Protein AF-A0A9W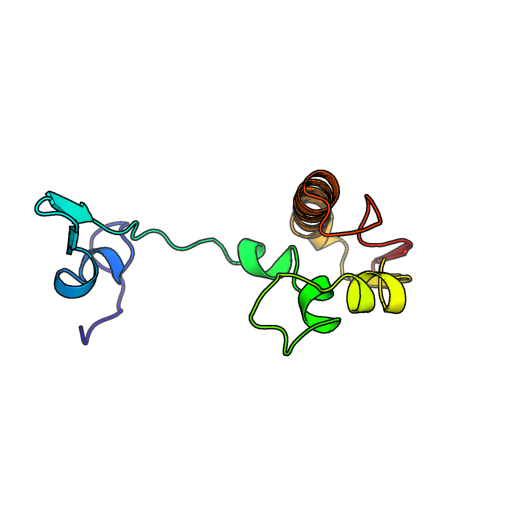7FG28-F1 (afdb_monomer)

Radius of gyration: 18.97 Å; Cα contacts (8 Å, |Δi|>4): 127; chains: 1; bounding box: 47×29×58 Å

Structure (mmCIF, N/CA/C/O backbone):
data_AF-A0A9W7FG28-F1
#
_entry.id   AF-A0A9W7FG28-F1
#
loop_
_atom_site.group_PDB
_atom_site.id
_atom_site.type_symbol
_atom_site.label_atom_id
_atom_site.label_alt_id
_atom_site.label_comp_id
_atom_site.label_asym_id
_atom_site.label_entity_id
_atom_site.label_seq_id
_atom_site.pdbx_PDB_ins_code
_atom_site.Cartn_x
_atom_site.Cartn_y
_atom_site.Cartn_z
_atom_site.occupancy
_atom_site.B_iso_or_equiv
_atom_site.auth_seq_id
_atom_site.auth_comp_id
_atom_site.auth_asym_id
_atom_site.auth_atom_id
_atom_site.pdbx_PDB_model_num
ATOM 1 N N . MET A 1 1 ? 12.205 -14.708 -20.868 1.00 76.31 1 MET A N 1
ATOM 2 C CA . MET A 1 1 ? 13.333 -14.152 -20.093 1.00 76.31 1 MET A CA 1
ATOM 3 C C . MET A 1 1 ? 13.587 -15.148 -19.003 1.00 76.31 1 MET A C 1
ATOM 5 O O . MET A 1 1 ? 12.669 -15.414 -18.237 1.00 76.31 1 MET A O 1
ATOM 9 N N . ASP A 1 2 ? 14.793 -15.700 -18.984 1.00 83.94 2 ASP A N 1
ATOM 10 C CA . ASP A 1 2 ? 15.075 -16.907 -18.204 1.00 83.94 2 ASP A CA 1
ATOM 11 C C . ASP A 1 2 ? 16.127 -16.648 -17.109 1.00 83.94 2 ASP A C 1
ATOM 13 O O . ASP A 1 2 ? 16.434 -17.532 -16.318 1.00 83.94 2 ASP A O 1
ATOM 17 N N . ASP A 1 3 ? 16.642 -15.415 -17.029 1.00 87.12 3 ASP A N 1
ATOM 18 C CA . ASP A 1 3 ? 17.615 -14.963 -16.035 1.00 87.12 3 ASP A CA 1
ATOM 19 C C . ASP A 1 3 ? 17.085 -13.757 -15.248 1.00 87.12 3 ASP A C 1
ATOM 21 O O . ASP A 1 3 ? 16.921 -12.677 -15.806 1.00 87.12 3 ASP A O 1
ATOM 25 N N . PHE A 1 4 ? 16.871 -13.928 -13.944 1.00 89.31 4 PHE A N 1
ATOM 26 C CA . PHE A 1 4 ? 16.392 -12.882 -13.029 1.00 89.31 4 PHE A CA 1
ATOM 27 C C . PHE A 1 4 ? 17.470 -12.389 -12.055 1.00 89.31 4 PHE A C 1
ATOM 29 O O . PHE A 1 4 ? 17.158 -11.651 -11.119 1.00 89.31 4 PHE A O 1
ATOM 36 N N . SER A 1 5 ? 18.723 -12.811 -12.241 1.00 90.56 5 SER A N 1
ATOM 37 C CA . SER A 1 5 ? 19.830 -12.431 -11.366 1.00 90.56 5 SER A CA 1
ATOM 38 C C . SER A 1 5 ? 20.166 -10.933 -11.481 1.00 90.56 5 SER A C 1
ATOM 40 O O . SER A 1 5 ? 19.854 -10.305 -12.500 1.00 90.56 5 SER A O 1
ATOM 42 N N . PRO A 1 6 ? 20.787 -10.322 -10.456 1.00 87.12 6 PRO A N 1
ATOM 43 C CA . PRO A 1 6 ? 21.283 -8.949 -10.551 1.00 87.12 6 PRO A CA 1
ATOM 44 C C . PRO A 1 6 ? 22.226 -8.759 -11.748 1.00 87.12 6 PRO A C 1
ATOM 46 O O . PRO A 1 6 ? 22.957 -9.674 -12.118 1.00 87.12 6 PRO A O 1
ATOM 49 N N . GLY A 1 7 ? 22.181 -7.588 -12.384 1.00 85.38 7 GLY A N 1
ATOM 50 C CA . GLY A 1 7 ? 23.133 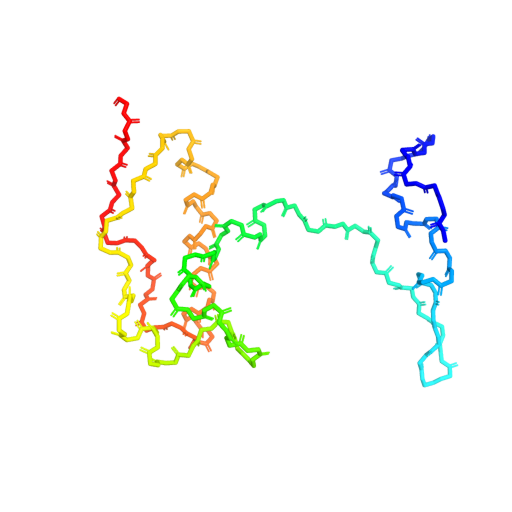-7.212 -13.433 1.00 85.38 7 GLY A CA 1
ATOM 51 C C . GLY A 1 7 ? 24.380 -6.522 -12.884 1.00 85.38 7 GLY A C 1
ATOM 52 O O . GLY A 1 7 ? 24.515 -6.327 -11.679 1.00 85.38 7 GLY A O 1
ATOM 53 N N . ASP A 1 8 ? 25.245 -6.088 -13.799 1.00 90.38 8 ASP A N 1
ATOM 54 C CA . ASP A 1 8 ? 26.419 -5.254 -13.494 1.00 90.38 8 ASP A CA 1
ATOM 55 C C . ASP A 1 8 ? 26.067 -3.759 -13.331 1.00 90.38 8 ASP A C 1
ATOM 57 O O . ASP A 1 8 ? 26.944 -2.909 -13.175 1.00 90.38 8 ASP A O 1
ATOM 61 N N . ASP A 1 9 ? 24.777 -3.423 -13.388 1.00 89.38 9 ASP A N 1
ATOM 62 C CA . ASP A 1 9 ? 24.237 -2.074 -13.267 1.00 89.38 9 ASP A CA 1
ATOM 63 C C . ASP A 1 9 ? 23.161 -2.020 -12.155 1.00 89.38 9 ASP A C 1
ATOM 65 O O . ASP A 1 9 ? 22.724 -3.064 -11.658 1.00 89.38 9 ASP A O 1
ATOM 69 N N . PRO A 1 10 ? 22.738 -0.823 -11.700 1.00 90.06 10 PRO A N 1
ATOM 70 C CA . PRO A 1 10 ? 21.758 -0.705 -10.622 1.00 90.06 10 PRO A CA 1
ATOM 71 C C . PRO A 1 10 ? 20.309 -0.954 -11.079 1.00 90.06 10 PRO A C 1
ATOM 73 O O . PRO A 1 10 ? 19.387 -0.771 -10.281 1.00 90.06 10 PRO A O 1
ATOM 76 N N . ALA A 1 11 ? 20.066 -1.309 -12.345 1.00 92.31 11 ALA A N 1
ATOM 77 C CA . ALA A 1 11 ? 18.722 -1.529 -12.851 1.00 92.31 11 ALA A CA 1
ATOM 78 C C . ALA A 1 11 ? 18.180 -2.898 -12.414 1.00 92.31 11 ALA A C 1
ATOM 80 O O . ALA A 1 11 ? 18.876 -3.912 -12.370 1.00 92.31 11 ALA A O 1
ATOM 81 N N . GLY A 1 12 ? 16.880 -2.938 -12.115 1.00 91.00 12 GLY A N 1
ATOM 82 C CA . GLY A 1 12 ? 16.189 -4.193 -11.834 1.00 91.00 12 GLY A CA 1
ATOM 83 C C . GLY A 1 12 ? 16.138 -5.106 -13.062 1.00 91.00 12 GLY A C 1
ATOM 84 O O . GLY A 1 12 ? 16.158 -4.641 -14.203 1.00 91.00 12 GLY A O 1
ATOM 85 N N . CYS A 1 13 ? 15.985 -6.414 -12.843 1.00 92.88 13 CYS A N 1
ATOM 86 C CA . CYS A 1 13 ? 15.948 -7.412 -13.919 1.00 92.88 13 CYS A CA 1
ATOM 87 C C . CYS A 1 13 ? 14.889 -7.103 -15.002 1.00 92.88 13 CYS A C 1
ATOM 89 O O . CYS A 1 13 ? 15.129 -7.344 -16.183 1.00 92.88 13 CYS A O 1
ATOM 91 N N . LEU A 1 14 ? 13.769 -6.459 -14.649 1.00 93.19 14 LEU A N 1
ATOM 92 C CA . LEU A 1 14 ? 12.736 -6.025 -15.601 1.00 93.19 14 LEU A CA 1
ATOM 93 C C . LEU A 1 14 ? 13.251 -5.066 -16.689 1.00 93.19 14 LEU A C 1
ATOM 95 O O . LEU A 1 14 ? 12.675 -5.016 -17.776 1.00 93.19 14 LEU A O 1
ATOM 99 N N . ALA A 1 15 ? 14.348 -4.341 -16.451 1.00 93.38 15 ALA A N 1
ATOM 100 C CA . ALA A 1 15 ? 14.964 -3.480 -17.459 1.00 93.38 15 ALA A CA 1
ATOM 101 C C . ALA A 1 15 ? 15.508 -4.259 -18.666 1.00 93.38 15 ALA A C 1
ATOM 103 O O . ALA A 1 15 ? 15.532 -3.708 -19.772 1.00 93.38 15 ALA A O 1
ATOM 104 N N . ARG A 1 16 ? 15.882 -5.532 -18.463 1.00 92.25 16 ARG A N 1
ATOM 105 C CA . ARG A 1 16 ? 16.403 -6.447 -19.492 1.00 92.25 16 ARG A CA 1
ATOM 106 C C . ARG A 1 16 ? 15.300 -7.219 -20.228 1.00 92.25 16 ARG A C 1
ATOM 108 O O . ARG A 1 16 ? 15.569 -7.841 -21.251 1.00 92.25 16 ARG A O 1
ATOM 115 N N . ALA A 1 17 ? 14.055 -7.163 -19.752 1.00 93.12 17 ALA A N 1
ATOM 116 C CA . ALA A 1 17 ? 12.914 -7.856 -20.348 1.00 93.12 17 ALA A CA 1
ATOM 117 C C . ALA A 1 17 ? 12.366 -7.108 -21.581 1.00 93.12 17 ALA A C 1
ATOM 119 O O . ALA A 1 17 ? 11.232 -6.638 -21.554 1.00 93.12 17 ALA A O 1
ATOM 120 N N . ALA A 1 18 ? 13.156 -6.958 -22.652 1.00 93.19 18 ALA A N 1
ATOM 121 C CA . ALA A 1 18 ? 12.841 -6.078 -23.788 1.00 93.19 18 ALA A CA 1
ATOM 122 C C . ALA A 1 18 ? 11.450 -6.322 -24.411 1.00 93.19 18 ALA A C 1
ATOM 124 O O . ALA A 1 18 ? 10.695 -5.364 -24.581 1.00 93.19 18 ALA A O 1
ATOM 125 N N . ASP A 1 19 ? 11.083 -7.585 -24.651 1.00 94.38 19 ASP A N 1
ATOM 126 C CA . ASP A 1 19 ? 9.796 -7.972 -25.257 1.00 94.38 19 ASP A CA 1
ATOM 127 C C . ASP A 1 19 ? 8.584 -7.605 -24.390 1.00 94.38 19 ASP A C 1
ATOM 129 O O . ASP A 1 19 ? 7.493 -7.345 -24.893 1.00 94.38 19 ASP A O 1
ATOM 133 N N . TRP A 1 20 ? 8.767 -7.576 -23.068 1.00 93.88 20 TRP A N 1
ATOM 134 C CA . TRP A 1 20 ? 7.743 -7.121 -22.134 1.00 93.88 20 TRP A CA 1
ATOM 135 C C . TRP A 1 20 ? 7.830 -5.615 -21.894 1.00 93.88 20 TRP A C 1
ATOM 137 O O . TRP A 1 20 ? 6.809 -4.968 -21.701 1.00 93.88 20 TRP A O 1
ATOM 147 N N . ARG A 1 21 ? 9.022 -5.020 -21.889 1.00 95.62 21 ARG A N 1
ATOM 148 C CA . ARG A 1 21 ? 9.225 -3.607 -21.558 1.00 95.62 21 ARG A CA 1
ATOM 149 C C . ARG A 1 21 ? 8.689 -2.698 -22.652 1.00 95.62 21 ARG A C 1
ATOM 151 O O . ARG A 1 21 ? 7.972 -1.745 -22.343 1.00 95.62 21 ARG A O 1
ATOM 158 N N . TYR A 1 22 ? 9.036 -2.977 -23.902 1.00 97.56 22 TYR A N 1
ATOM 159 C CA . TYR A 1 22 ? 8.672 -2.144 -25.039 1.00 97.56 22 TYR A CA 1
ATOM 160 C C . TYR A 1 22 ? 7.402 -2.662 -25.702 1.00 97.56 22 TYR A C 1
ATOM 162 O O . TYR A 1 22 ? 7.230 -3.859 -25.906 1.00 97.56 22 TYR A O 1
ATOM 170 N N . PHE A 1 23 ? 6.485 -1.759 -26.030 1.00 97.38 23 PHE A N 1
ATOM 171 C CA . PHE A 1 23 ? 5.240 -2.116 -26.703 1.00 97.38 23 PHE A CA 1
ATOM 172 C C . PHE A 1 23 ? 4.724 -0.963 -27.554 1.00 97.38 23 PHE A C 1
ATOM 174 O O . PHE A 1 23 ? 5.074 0.199 -27.340 1.00 97.38 23 PHE A O 1
ATOM 181 N N . THR A 1 24 ? 3.853 -1.287 -28.506 1.00 97.56 24 THR A N 1
ATOM 182 C CA . THR A 1 24 ? 3.167 -0.295 -29.333 1.00 97.56 24 THR A CA 1
ATOM 183 C C . THR A 1 24 ? 1.716 -0.137 -28.902 1.00 97.56 24 THR A C 1
ATOM 185 O O . THR A 1 24 ? 1.013 -1.129 -28.722 1.00 97.56 24 THR A O 1
ATOM 188 N N . SER A 1 25 ? 1.244 1.102 -28.803 1.00 96.75 25 SER A N 1
ATOM 189 C CA . SER A 1 25 ? -0.173 1.421 -28.602 1.00 96.75 25 SER A CA 1
ATOM 190 C C . SER A 1 25 ? -0.543 2.628 -29.462 1.00 96.75 25 SER A C 1
ATOM 192 O O . SER A 1 25 ? 0.207 3.600 -29.517 1.00 96.75 25 SER A O 1
ATOM 194 N N . GLY A 1 26 ? -1.641 2.555 -30.221 1.00 96.06 26 GLY A N 1
ATOM 195 C CA . GLY A 1 26 ? -2.051 3.648 -31.117 1.00 96.06 26 GLY A CA 1
ATOM 196 C C . GLY A 1 26 ? -0.973 4.085 -32.125 1.00 96.06 26 GLY A C 1
ATOM 197 O O . GLY A 1 26 ? -0.852 5.271 -32.419 1.00 96.06 26 GLY A O 1
ATOM 198 N N . GLY A 1 27 ? -0.140 3.149 -32.599 1.00 96.31 27 GLY A N 1
ATOM 199 C CA . GLY A 1 27 ? 0.943 3.423 -33.553 1.00 96.31 27 GLY A CA 1
ATOM 200 C C . GLY A 1 27 ? 2.186 4.111 -32.969 1.00 96.31 27 GLY A C 1
ATOM 201 O O . GLY A 1 27 ? 3.085 4.463 -33.728 1.00 96.31 27 GLY A O 1
ATOM 202 N N . LYS A 1 28 ? 2.269 4.301 -31.645 1.00 97.69 28 LYS A N 1
ATOM 203 C CA . LYS A 1 28 ? 3.440 4.872 -30.960 1.00 97.69 28 LYS A CA 1
ATOM 204 C C . LYS A 1 28 ? 4.140 3.830 -30.095 1.00 97.69 28 LYS A C 1
ATOM 206 O O . LYS A 1 28 ? 3.493 2.926 -29.568 1.00 97.69 28 LYS A O 1
ATOM 211 N N . TRP A 1 29 ? 5.451 3.989 -29.939 1.00 97.50 29 TRP A N 1
ATOM 212 C CA . TRP A 1 29 ? 6.273 3.180 -29.041 1.00 97.50 29 TRP A CA 1
ATOM 213 C C . TRP A 1 29 ? 6.215 3.705 -27.608 1.00 97.50 29 TRP A C 1
ATOM 215 O O . TRP A 1 29 ? 6.311 4.909 -27.376 1.00 97.50 29 TRP A O 1
ATOM 225 N N . TYR A 1 30 ? 6.106 2.778 -26.660 1.00 98.06 30 TYR A N 1
ATOM 226 C CA . TYR A 1 30 ? 6.111 3.030 -25.224 1.00 98.06 30 TYR A CA 1
ATOM 227 C C . TYR A 1 30 ? 7.068 2.070 -24.522 1.00 98.06 30 TYR A C 1
ATOM 229 O O . TYR A 1 30 ? 7.344 0.973 -25.011 1.00 98.06 30 TYR A O 1
ATOM 237 N N . ALA A 1 31 ? 7.538 2.483 -23.348 1.00 97.56 31 ALA A N 1
ATOM 238 C CA . ALA A 1 31 ? 8.297 1.647 -22.433 1.00 97.56 31 ALA A CA 1
ATOM 239 C C . ALA A 1 31 ? 7.579 1.606 -21.081 1.00 97.56 31 ALA A C 1
ATOM 241 O O . ALA A 1 31 ? 7.177 2.648 -20.562 1.00 97.56 31 ALA A O 1
ATOM 242 N N . ARG A 1 32 ? 7.409 0.409 -20.518 1.00 97.00 32 ARG A N 1
ATOM 243 C CA . ARG A 1 32 ? 6.935 0.232 -19.139 1.00 97.00 32 ARG A CA 1
ATOM 244 C C . ARG A 1 32 ? 7.988 0.755 -18.155 1.00 97.00 32 ARG A C 1
ATOM 246 O O . ARG A 1 32 ? 9.185 0.626 -18.419 1.00 97.00 32 ARG A O 1
ATOM 253 N N . GLU A 1 33 ? 7.536 1.316 -17.031 1.00 96.62 33 GLU A N 1
ATOM 254 C CA . GLU A 1 33 ? 8.396 1.542 -15.863 1.00 96.62 33 GLU A CA 1
ATOM 255 C C . GLU A 1 33 ? 8.913 0.187 -15.366 1.00 96.62 33 GLU A C 1
ATOM 257 O O . GLU A 1 33 ? 8.178 -0.802 -15.337 1.00 96.62 33 GLU A O 1
ATOM 262 N N . THR A 1 34 ? 10.198 0.137 -15.037 1.00 95.38 34 THR A N 1
ATOM 263 C CA . THR A 1 34 ? 10.909 -1.095 -14.674 1.00 95.38 34 THR A CA 1
ATOM 264 C C . THR A 1 34 ? 11.241 -1.151 -13.190 1.00 95.38 34 THR A C 1
ATOM 266 O O . THR A 1 34 ? 11.573 -2.220 -12.680 1.00 95.38 34 THR A O 1
ATOM 269 N N . ASN A 1 35 ? 11.145 -0.017 -12.495 1.00 93.62 35 ASN A N 1
ATOM 270 C CA . ASN A 1 35 ? 11.215 0.038 -11.047 1.00 93.62 35 ASN A CA 1
ATOM 271 C C . ASN A 1 35 ? 9.979 -0.620 -10.434 1.00 93.62 35 ASN A C 1
ATOM 273 O O . ASN A 1 35 ? 8.853 -0.464 -10.909 1.00 93.62 35 ASN A O 1
ATOM 277 N N . THR A 1 36 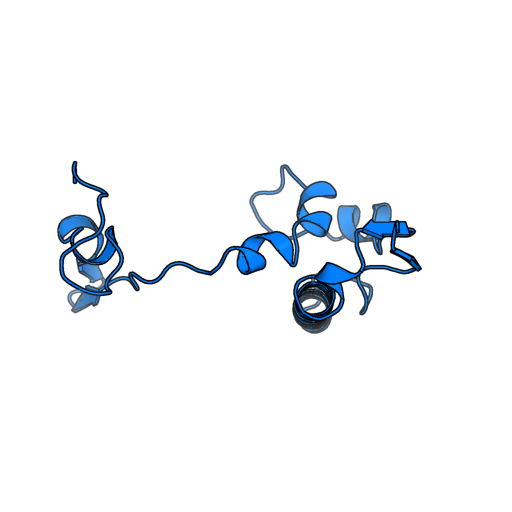? 10.200 -1.358 -9.353 1.00 92.12 36 THR A N 1
ATOM 278 C CA . THR A 1 36 ? 9.122 -1.969 -8.580 1.00 92.12 36 THR A CA 1
ATOM 279 C C . THR A 1 36 ? 8.762 -1.067 -7.416 1.00 92.12 36 THR A C 1
ATOM 281 O O . THR A 1 36 ? 9.601 -0.337 -6.883 1.00 92.12 36 THR A O 1
ATOM 284 N N . MET A 1 37 ? 7.494 -1.107 -7.013 1.00 94.31 37 MET A N 1
ATOM 285 C CA . MET A 1 37 ? 7.118 -0.449 -5.776 1.00 94.31 37 MET A CA 1
ATOM 286 C C . MET A 1 37 ? 7.797 -1.154 -4.592 1.00 94.31 37 MET A C 1
ATOM 288 O O . MET A 1 37 ? 7.892 -2.384 -4.580 1.00 94.31 37 MET A O 1
ATOM 292 N N . PRO A 1 38 ? 8.262 -0.400 -3.588 1.00 91.81 38 PRO A N 1
ATOM 293 C CA . PRO A 1 38 ? 8.864 -0.975 -2.392 1.00 91.81 38 PRO A CA 1
ATOM 294 C C . PRO A 1 38 ? 7.832 -1.776 -1.582 1.00 91.81 38 PRO A C 1
ATOM 296 O O . PRO A 1 38 ? 6.625 -1.592 -1.732 1.00 91.81 38 PRO A O 1
ATOM 299 N N . GLN A 1 39 ? 8.300 -2.629 -0.664 1.00 88.12 39 GLN A N 1
ATOM 300 C CA . GLN A 1 39 ? 7.438 -3.541 0.109 1.00 88.12 39 GLN A CA 1
ATOM 301 C C . GLN A 1 39 ? 6.294 -2.837 0.862 1.00 88.12 39 GLN A C 1
ATOM 303 O O . GLN A 1 39 ? 5.210 -3.405 1.013 1.00 88.12 39 GLN A O 1
ATOM 308 N N . TRP A 1 40 ? 6.491 -1.585 1.286 1.00 87.94 40 TRP A N 1
ATOM 309 C CA . TRP A 1 40 ? 5.457 -0.826 1.987 1.00 87.94 40 TRP A CA 1
ATOM 310 C C . TRP A 1 40 ? 4.250 -0.486 1.104 1.00 87.94 40 TRP A C 1
ATOM 312 O O . TRP A 1 40 ? 3.159 -0.302 1.631 1.00 87.94 40 TRP A O 1
ATOM 322 N N . ALA A 1 41 ? 4.373 -0.519 -0.226 1.00 89.00 41 ALA A N 1
ATOM 323 C CA . ALA A 1 41 ? 3.219 -0.362 -1.112 1.00 89.00 41 ALA A CA 1
ATOM 324 C C . ALA A 1 41 ? 2.147 -1.447 -0.897 1.00 89.00 41 ALA A C 1
ATOM 326 O O . ALA A 1 41 ? 0.970 -1.205 -1.149 1.00 89.00 41 ALA A O 1
ATOM 327 N N . GLY A 1 42 ? 2.529 -2.629 -0.400 1.00 90.19 42 GLY A N 1
ATOM 328 C CA . GLY A 1 42 ? 1.579 -3.650 0.046 1.00 90.19 42 GLY A CA 1
ATOM 329 C C . GLY A 1 42 ? 1.174 -3.481 1.511 1.00 90.19 42 GLY A C 1
ATOM 330 O O . GLY A 1 42 ? -0.009 -3.532 1.846 1.00 90.19 42 GLY A O 1
ATOM 331 N N . SER A 1 43 ? 2.145 -3.257 2.405 1.00 94.69 43 SER A N 1
ATOM 332 C CA . SER A 1 43 ? 1.873 -3.250 3.849 1.00 94.69 43 SER A CA 1
ATOM 333 C C . SER A 1 43 ? 1.025 -2.060 4.311 1.00 94.69 43 SER A C 1
ATOM 335 O O . SER A 1 43 ? 0.420 -2.128 5.370 1.00 94.69 43 SER A O 1
ATOM 337 N N . CYS A 1 44 ? 0.913 -0.977 3.546 1.00 95.25 44 CYS A N 1
ATOM 338 C CA . CYS A 1 44 ? 0.191 0.211 4.016 1.00 95.25 44 CYS A CA 1
ATOM 339 C C . CYS A 1 44 ? -1.338 0.107 3.941 1.00 95.25 44 CYS A C 1
ATOM 341 O O . CYS A 1 44 ? -2.028 0.977 4.465 1.00 95.25 44 CYS A O 1
ATOM 343 N N . TRP A 1 45 ? -1.884 -0.934 3.311 1.00 95.88 45 TRP A N 1
ATOM 344 C CA . TRP A 1 45 ? -3.333 -1.058 3.104 1.00 95.88 45 TRP A CA 1
ATOM 345 C C . TRP A 1 45 ? -3.862 -2.495 3.216 1.00 95.88 45 TRP A C 1
ATOM 347 O O . TRP A 1 45 ? -5.048 -2.733 2.999 1.00 95.88 45 TRP A O 1
ATOM 357 N N . TYR A 1 46 ? -3.018 -3.466 3.589 1.00 96.38 46 TYR A N 1
ATOM 358 C CA . TYR A 1 46 ? -3.401 -4.884 3.630 1.00 96.38 46 TYR A CA 1
ATOM 359 C C . TYR A 1 46 ? -4.613 -5.172 4.534 1.00 96.38 46 TYR A C 1
ATOM 361 O O . TYR A 1 46 ? -5.358 -6.111 4.271 1.00 96.38 46 TYR A O 1
ATOM 369 N N . TYR A 1 47 ? -4.822 -4.379 5.591 1.00 97.31 47 TYR A N 1
ATOM 370 C CA . TYR A 1 47 ? -5.947 -4.546 6.515 1.00 97.31 47 TYR A CA 1
ATOM 371 C C . TYR A 1 47 ? -7.296 -4.302 5.818 1.00 97.31 47 TYR A C 1
ATOM 373 O O . TYR A 1 47 ? -8.258 -5.000 6.122 1.00 97.31 47 TYR A O 1
ATOM 381 N N . LEU A 1 48 ? -7.347 -3.411 4.816 1.00 97.06 48 LEU A N 1
ATOM 382 C CA . LEU A 1 48 ? -8.516 -3.247 3.943 1.00 97.06 48 LEU A CA 1
ATOM 383 C C . LEU A 1 48 ? -8.764 -4.526 3.142 1.00 97.06 48 LEU A C 1
ATOM 385 O O . LEU A 1 48 ? -9.889 -5.003 3.024 1.00 97.06 48 LEU A O 1
ATOM 389 N N . ARG A 1 49 ? -7.682 -5.121 2.623 1.00 96.75 49 ARG A N 1
ATOM 390 C CA . ARG A 1 49 ? -7.775 -6.331 1.811 1.00 96.75 49 ARG A CA 1
ATOM 391 C C . ARG A 1 49 ? -8.174 -7.556 2.621 1.00 96.75 49 ARG A C 1
ATOM 393 O O . ARG A 1 49 ? -8.810 -8.440 2.064 1.00 96.75 49 ARG A O 1
ATOM 400 N N . TYR A 1 50 ? -7.859 -7.615 3.913 1.00 97.19 50 TYR A N 1
ATOM 401 C CA . TYR A 1 50 ? -8.392 -8.669 4.775 1.00 97.19 50 TYR A CA 1
ATOM 402 C C . TYR A 1 50 ? -9.910 -8.573 4.960 1.00 97.19 50 TYR A C 1
ATOM 404 O O . TYR A 1 50 ? -10.554 -9.617 5.019 1.00 97.19 50 TYR A O 1
ATOM 412 N N . ALA A 1 51 ? -10.481 -7.365 4.989 1.00 97.12 51 ALA A N 1
ATOM 413 C CA . ALA A 1 51 ? -11.927 -7.175 5.093 1.00 97.12 51 ALA A CA 1
ATOM 414 C C . ALA A 1 51 ? -12.683 -7.570 3.808 1.00 97.12 51 ALA A C 1
ATOM 416 O O . ALA A 1 51 ? -13.839 -7.980 3.885 1.00 97.12 51 ALA A O 1
ATOM 417 N N . ASP A 1 52 ? -12.039 -7.475 2.635 1.00 97.44 52 ASP A N 1
ATOM 418 C CA . ASP A 1 52 ? -12.680 -7.727 1.334 1.00 97.44 52 ASP A CA 1
ATOM 419 C C . ASP A 1 52 ? -11.778 -8.492 0.341 1.00 97.44 52 ASP A C 1
ATOM 421 O O . ASP A 1 52 ? -11.478 -8.052 -0.772 1.00 97.44 52 ASP A O 1
ATOM 425 N N . ASN A 1 53 ? -11.281 -9.659 0.756 1.00 96.88 53 ASN A N 1
ATOM 426 C CA . ASN A 1 53 ? -10.181 -10.354 0.075 1.00 96.88 53 ASN A CA 1
ATOM 427 C C . ASN A 1 53 ? -10.526 -10.986 -1.287 1.00 96.88 53 ASN A C 1
ATOM 429 O O . ASN A 1 53 ? -9.604 -11.327 -2.036 1.00 96.88 53 ASN A O 1
ATOM 433 N N . LEU A 1 54 ? -11.807 -11.111 -1.642 1.00 96.94 54 LEU A N 1
ATOM 434 C CA . LEU A 1 54 ? -12.264 -11.686 -2.917 1.00 96.94 54 LEU A CA 1
ATOM 435 C C . LEU A 1 54 ? -12.718 -10.638 -3.944 1.00 96.94 54 LEU A C 1
ATOM 437 O O . LEU A 1 54 ? -13.000 -10.985 -5.090 1.00 96.94 54 LEU A O 1
ATOM 441 N N . ASN A 1 55 ? -12.760 -9.357 -3.578 1.00 95.44 55 ASN A N 1
ATOM 442 C CA . ASN A 1 55 ? -13.244 -8.298 -4.458 1.00 95.44 55 ASN A CA 1
ATOM 443 C C . ASN A 1 55 ? -12.224 -7.944 -5.550 1.00 95.44 55 ASN A C 1
ATOM 445 O O . ASN A 1 55 ? -11.118 -7.507 -5.249 1.00 95.44 55 ASN A O 1
ATOM 449 N N . ALA A 1 56 ? -12.562 -8.145 -6.820 1.00 95.94 56 ALA A N 1
ATOM 450 C CA . ALA A 1 56 ? -11.663 -7.842 -7.937 1.00 95.94 56 ALA A CA 1
ATOM 451 C C . ALA A 1 56 ? -11.882 -6.444 -8.549 1.00 95.94 56 ALA A C 1
ATOM 453 O O . ALA A 1 56 ? -11.131 -6.058 -9.443 1.00 95.94 56 ALA A O 1
ATOM 454 N N . GLY A 1 57 ? -12.920 -5.714 -8.122 1.00 95.56 57 GLY A N 1
ATOM 455 C CA . GLY A 1 57 ? -13.351 -4.459 -8.747 1.00 95.56 57 GLY A CA 1
ATOM 456 C C . GLY A 1 57 ? -12.918 -3.189 -8.014 1.00 95.56 57 GLY A C 1
ATOM 457 O O . GLY A 1 57 ? -12.858 -2.128 -8.628 1.00 95.56 57 GLY A O 1
ATOM 458 N N . GLU A 1 58 ? -12.609 -3.283 -6.723 1.00 93.81 58 GLU A N 1
ATOM 459 C CA . GLU A 1 58 ? -12.274 -2.137 -5.873 1.00 93.81 58 GLU A CA 1
ATOM 460 C C . GLU A 1 58 ? -11.309 -2.532 -4.745 1.00 93.81 58 GLU A C 1
ATOM 462 O O . GLU A 1 58 ? -11.074 -3.714 -4.478 1.00 93.81 58 GLU A O 1
ATOM 467 N N . ALA A 1 59 ? -10.728 -1.525 -4.084 1.00 90.12 59 ALA A N 1
ATOM 468 C CA . ALA A 1 59 ? -9.832 -1.739 -2.949 1.00 90.12 59 ALA A CA 1
ATOM 469 C C . ALA A 1 59 ? -10.575 -2.320 -1.733 1.00 90.12 59 ALA A C 1
ATOM 471 O O . ALA A 1 59 ? -10.060 -3.232 -1.084 1.00 90.12 59 ALA A O 1
ATOM 472 N N . ILE A 1 60 ? -11.776 -1.799 -1.457 1.00 96.44 60 ILE A N 1
ATOM 473 C CA . ILE A 1 60 ? -12.697 -2.244 -0.410 1.00 96.44 60 ILE A CA 1
ATOM 474 C C . ILE A 1 60 ? -14.125 -1.808 -0.766 1.00 96.44 60 ILE A C 1
ATOM 476 O O . ILE A 1 60 ? -14.329 -0.680 -1.213 1.00 96.44 60 ILE A O 1
ATOM 480 N N . SER A 1 61 ? -15.111 -2.687 -0.577 1.00 97.19 61 SER A N 1
ATOM 481 C CA . SER A 1 61 ? -16.524 -2.332 -0.733 1.00 97.19 61 SER A CA 1
ATOM 482 C C . SER A 1 61 ? -17.049 -1.523 0.451 1.00 97.19 61 SER A C 1
ATOM 484 O O . SER A 1 61 ? -16.650 -1.728 1.597 1.00 97.19 61 SER A O 1
ATOM 486 N N . LYS A 1 62 ? -18.056 -0.672 0.211 1.00 96.62 62 LYS A N 1
ATOM 487 C CA . LYS A 1 62 ? -18.742 0.076 1.287 1.00 96.62 62 LYS A CA 1
ATOM 488 C C . LYS A 1 62 ? -19.300 -0.826 2.390 1.00 96.62 62 LYS A C 1
ATOM 490 O O . LYS A 1 62 ? -19.393 -0.403 3.535 1.00 96.62 62 LYS A O 1
ATOM 495 N N . LYS A 1 63 ? -19.704 -2.053 2.039 1.00 97.25 63 LYS A N 1
ATOM 496 C CA . LYS A 1 63 ? -20.182 -3.037 3.012 1.00 97.25 63 LYS A CA 1
ATOM 497 C C . LYS A 1 63 ? -19.042 -3.516 3.910 1.00 97.25 63 LYS A C 1
ATOM 499 O O . LYS A 1 63 ? -19.211 -3.527 5.120 1.00 97.25 63 LYS A O 1
ATOM 504 N N . ALA A 1 64 ? -17.909 -3.903 3.327 1.00 97.69 64 ALA A N 1
ATOM 505 C CA . ALA A 1 64 ? -16.763 -4.365 4.100 1.00 97.69 64 ALA A CA 1
ATOM 506 C C . ALA A 1 64 ? -16.177 -3.249 4.978 1.00 97.69 64 ALA A C 1
ATOM 508 O O . ALA A 1 64 ? -15.850 -3.510 6.130 1.00 97.69 64 ALA A O 1
ATOM 509 N N . ASP A 1 65 ? -16.107 -2.016 4.465 1.00 97.62 65 ASP A N 1
ATOM 510 C CA . ASP A 1 65 ? -15.702 -0.842 5.246 1.00 97.62 65 ASP A CA 1
ATOM 511 C C . ASP A 1 65 ? -16.616 -0.646 6.466 1.00 97.62 65 ASP A C 1
ATOM 513 O O . ASP A 1 65 ? -16.130 -0.607 7.590 1.00 97.62 65 ASP A O 1
ATOM 517 N N . ALA A 1 66 ? -17.938 -0.644 6.268 1.00 97.25 66 ALA A N 1
ATOM 518 C CA . ALA A 1 66 ? -18.900 -0.481 7.359 1.00 97.25 66 ALA A CA 1
ATOM 519 C C . ALA A 1 66 ? -18.911 -1.639 8.375 1.00 97.25 66 ALA A C 1
ATOM 521 O O . ALA A 1 66 ? -19.205 -1.416 9.547 1.00 97.25 66 ALA A O 1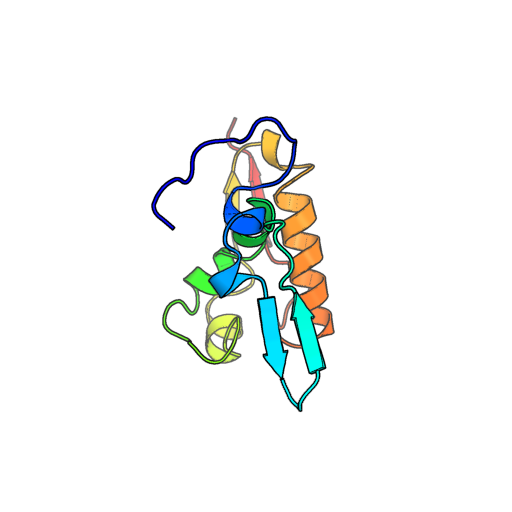
ATOM 522 N N . ASP A 1 67 ? -18.642 -2.871 7.935 1.00 97.19 67 ASP A N 1
ATOM 523 C CA . ASP A 1 67 ? -18.701 -4.050 8.803 1.00 97.19 67 ASP A CA 1
ATOM 524 C C . ASP A 1 67 ? -17.413 -4.249 9.625 1.00 97.19 67 ASP A C 1
ATOM 526 O O . ASP A 1 67 ? -17.478 -4.817 10.716 1.00 97.19 67 ASP A O 1
ATOM 530 N N . TRP A 1 68 ? -16.250 -3.831 9.105 1.00 97.50 68 TRP A N 1
ATOM 531 C CA . TRP A 1 68 ? -14.939 -4.208 9.658 1.00 97.50 68 TRP A CA 1
ATOM 532 C C . TRP A 1 68 ? -14.018 -3.048 10.033 1.00 97.50 68 TRP A C 1
ATOM 534 O O . TRP A 1 68 ? -13.012 -3.293 10.703 1.00 97.50 68 TRP A O 1
ATOM 544 N N . LEU A 1 69 ? -14.288 -1.824 9.576 1.00 97.06 69 LEU A N 1
ATOM 545 C CA . LEU A 1 69 ? -13.393 -0.686 9.776 1.00 97.06 69 LEU A CA 1
ATOM 546 C C . LEU A 1 69 ? -14.010 0.408 10.657 1.00 97.06 69 LEU A C 1
ATOM 548 O O . LEU A 1 69 ? -15.230 0.535 10.733 1.00 97.06 69 LEU A O 1
ATOM 552 N N . PRO A 1 70 ? -13.157 1.215 11.321 1.00 97.75 70 PRO A N 1
ATOM 553 C CA . PRO A 1 70 ? -11.695 1.095 11.384 1.00 97.75 70 PRO A CA 1
ATOM 554 C C . PRO A 1 70 ? -11.270 -0.062 12.304 1.00 97.75 70 PRO A C 1
ATOM 556 O O . PRO A 1 70 ? -12.065 -0.570 13.086 1.00 97.75 70 PRO A O 1
ATOM 559 N N . VAL A 1 71 ? -10.004 -0.475 12.244 1.00 98.12 71 VAL A N 1
ATOM 560 C CA . VAL A 1 71 ? -9.495 -1.556 13.100 1.00 98.12 71 VAL A CA 1
ATOM 561 C C . VAL A 1 71 ? -9.536 -1.116 14.566 1.00 98.12 71 VAL A C 1
ATOM 563 O O . VAL A 1 71 ? -8.887 -0.134 14.936 1.00 98.12 71 VAL A O 1
ATOM 566 N N . ASP A 1 72 ? -10.241 -1.865 15.416 1.00 98.06 72 ASP A N 1
ATOM 567 C CA . ASP A 1 72 ? -10.389 -1.530 16.839 1.00 98.06 72 ASP A CA 1
ATOM 568 C C . ASP A 1 72 ? -9.054 -1.558 17.594 1.00 98.06 72 ASP A C 1
ATOM 570 O O . ASP A 1 72 ? -8.732 -0.646 18.358 1.00 98.06 72 ASP A O 1
ATOM 574 N N . LEU A 1 73 ? -8.259 -2.610 17.379 1.00 97.38 73 LEU A N 1
ATOM 575 C CA . LEU A 1 73 ? -6.977 -2.826 18.042 1.00 97.38 73 LEU A CA 1
ATOM 576 C C . LEU A 1 73 ? -5.931 -3.328 17.048 1.00 97.38 73 LEU A C 1
ATOM 578 O O . LEU A 1 73 ? -5.997 -4.457 16.566 1.00 97.38 73 LEU A O 1
ATOM 582 N N . TYR A 1 74 ? -4.918 -2.504 16.812 1.00 96.81 74 TYR A N 1
ATOM 583 C CA . TYR A 1 74 ? -3.721 -2.873 16.079 1.00 96.81 74 TYR A CA 1
ATOM 584 C C . TYR A 1 74 ? -2.581 -3.167 17.060 1.00 96.81 74 TYR A C 1
ATOM 586 O O . TYR A 1 74 ? -2.255 -2.334 17.908 1.00 96.81 74 TYR A O 1
ATOM 594 N N . VAL A 1 75 ? -1.969 -4.347 16.948 1.00 95.75 75 VAL A N 1
ATOM 595 C CA . VAL A 1 75 ? -0.837 -4.773 17.787 1.00 95.75 75 VAL A CA 1
ATOM 596 C C . VAL A 1 75 ? 0.391 -4.975 16.907 1.00 95.75 75 VAL A C 1
ATOM 598 O O . VAL A 1 75 ? 0.321 -5.689 15.908 1.00 95.75 75 VAL A O 1
ATOM 601 N N . GLY A 1 76 ? 1.515 -4.358 17.265 1.00 92.56 76 GLY A N 1
ATOM 602 C CA . GLY A 1 76 ? 2.777 -4.525 16.541 1.00 92.56 76 GLY A CA 1
ATOM 603 C C . GLY A 1 76 ? 3.937 -3.796 17.211 1.00 92.56 76 GLY A C 1
ATOM 604 O O . GLY A 1 76 ? 3.720 -2.887 18.005 1.00 92.56 76 GLY A O 1
ATOM 605 N N . GLY A 1 77 ? 5.177 -4.160 16.892 1.00 90.69 77 GLY A N 1
ATOM 606 C CA . GLY A 1 77 ? 6.346 -3.601 17.570 1.00 90.69 77 GLY A CA 1
ATOM 607 C C . GLY A 1 77 ? 6.553 -2.095 17.332 1.00 90.69 77 GLY A C 1
ATOM 608 O O . GLY A 1 77 ? 6.095 -1.519 16.337 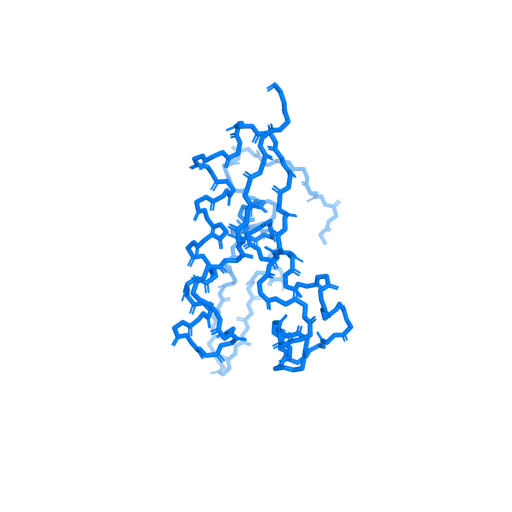1.00 90.69 77 GLY A O 1
ATOM 609 N N . ALA A 1 78 ? 7.222 -1.432 18.280 1.00 88.75 78 ALA A N 1
ATOM 610 C CA . ALA A 1 78 ? 7.483 0.011 18.244 1.00 88.75 78 ALA A CA 1
ATOM 611 C C . ALA A 1 78 ? 8.412 0.428 17.087 1.00 88.75 78 ALA A C 1
ATOM 613 O O . ALA A 1 78 ? 8.368 1.573 16.635 1.00 88.75 78 ALA A O 1
ATOM 614 N N . GLU A 1 79 ? 9.198 -0.503 16.544 1.00 88.06 79 GLU A N 1
ATOM 615 C CA . GLU A 1 79 ? 10.045 -0.320 15.362 1.00 88.06 79 GLU A CA 1
ATOM 616 C C . GLU A 1 79 ? 9.264 0.145 14.121 1.00 88.06 79 GLU A C 1
ATOM 618 O O . GLU A 1 79 ? 9.830 0.750 13.210 1.00 88.06 79 GLU A O 1
ATOM 623 N N . HIS A 1 80 ? 7.948 -0.078 14.094 1.00 85.19 80 HIS A N 1
ATOM 624 C CA . HIS A 1 80 ? 7.082 0.303 12.983 1.00 85.19 80 HIS A CA 1
ATOM 625 C C . HIS A 1 80 ? 6.460 1.702 13.108 1.00 85.19 80 HIS A C 1
ATOM 627 O O . HIS A 1 80 ? 5.756 2.124 12.186 1.00 85.19 80 HIS A O 1
ATOM 633 N N . ALA A 1 81 ? 6.729 2.439 14.194 1.00 80.00 81 ALA A N 1
ATOM 634 C CA . ALA A 1 81 ? 6.104 3.734 14.485 1.00 80.00 81 ALA A CA 1
ATOM 635 C C . ALA A 1 81 ? 6.341 4.802 13.402 1.00 80.00 81 ALA A C 1
ATOM 637 O O . ALA A 1 81 ? 5.417 5.528 13.044 1.00 80.00 81 ALA A O 1
ATOM 638 N N . VAL A 1 82 ? 7.557 4.881 12.853 1.00 83.12 82 VAL A N 1
ATOM 639 C CA . VAL A 1 82 ? 7.960 5.949 11.911 1.00 83.12 82 VAL A CA 1
ATOM 640 C C . VAL A 1 82 ? 7.954 5.532 10.436 1.00 83.12 82 VAL A C 1
ATOM 642 O O . VAL A 1 82 ? 8.203 6.363 9.569 1.00 83.12 82 VAL A O 1
ATOM 645 N N . LEU A 1 83 ? 7.666 4.261 10.141 1.00 88.38 83 LEU A N 1
ATOM 646 C CA . LEU A 1 83 ? 7.589 3.734 8.775 1.00 88.38 83 LEU A CA 1
ATOM 647 C C . LEU A 1 83 ? 6.176 3.241 8.481 1.00 88.38 83 LEU A C 1
ATOM 649 O O . LEU A 1 83 ? 5.321 4.020 8.071 1.00 88.38 83 LEU A O 1
ATOM 653 N N . HIS A 1 84 ? 5.922 1.953 8.714 1.00 93.81 84 HIS A N 1
ATOM 654 C CA . HIS A 1 84 ? 4.662 1.300 8.367 1.00 93.81 84 HIS A CA 1
ATOM 655 C C . HIS A 1 84 ? 3.446 2.043 8.921 1.00 93.81 84 HIS A C 1
ATOM 657 O O . HIS A 1 84 ? 2.526 2.326 8.165 1.00 93.81 84 HIS A O 1
ATOM 663 N N . LEU A 1 85 ? 3.450 2.421 10.203 1.00 94.31 85 LEU A N 1
ATOM 664 C CA . LEU A 1 85 ? 2.294 3.087 10.808 1.00 94.31 85 LEU A CA 1
ATOM 665 C C . LEU A 1 85 ? 2.052 4.486 10.230 1.00 94.31 85 LEU A C 1
ATOM 667 O O . LEU A 1 85 ? 0.901 4.866 10.030 1.00 94.31 85 LEU A O 1
ATOM 671 N N . LEU A 1 86 ? 3.110 5.229 9.901 1.00 94.38 86 LEU A N 1
ATOM 672 C CA . LEU A 1 86 ? 2.975 6.524 9.236 1.00 94.38 86 LEU A CA 1
ATOM 673 C C . LEU A 1 86 ? 2.420 6.359 7.816 1.00 94.38 86 LEU A C 1
ATOM 675 O O . LEU A 1 86 ? 1.464 7.038 7.443 1.00 94.38 86 LEU A O 1
ATOM 679 N N . TYR A 1 87 ? 2.983 5.439 7.032 1.00 95.19 87 TYR A N 1
ATOM 680 C CA . TYR A 1 87 ? 2.536 5.217 5.661 1.00 95.19 87 TYR A CA 1
ATOM 681 C C . TYR A 1 87 ? 1.137 4.594 5.584 1.00 95.19 87 TYR A C 1
ATOM 683 O O . TYR A 1 87 ? 0.374 4.951 4.689 1.00 95.19 87 TYR A O 1
ATOM 691 N N . ALA A 1 88 ? 0.761 3.724 6.523 1.00 96.38 88 ALA A N 1
ATOM 692 C CA . ALA A 1 88 ? -0.583 3.160 6.588 1.00 96.38 88 ALA A CA 1
ATOM 693 C C . ALA A 1 88 ? -1.637 4.245 6.835 1.00 96.38 88 ALA A C 1
ATOM 695 O O . ALA A 1 88 ? -2.672 4.251 6.173 1.00 96.38 88 ALA A O 1
ATOM 696 N N . ARG A 1 89 ? -1.346 5.203 7.727 1.00 96.81 89 ARG A N 1
ATOM 697 C CA . ARG A 1 89 ? -2.208 6.370 7.967 1.00 96.81 89 ARG A CA 1
ATOM 698 C C . ARG A 1 89 ? -2.282 7.284 6.748 1.00 96.81 89 ARG A C 1
ATOM 700 O O . ARG A 1 89 ? -3.375 7.647 6.335 1.00 96.81 89 ARG A O 1
ATOM 707 N N . PHE A 1 90 ? -1.141 7.592 6.129 1.00 96.44 90 PHE A N 1
ATOM 708 C CA . PHE A 1 90 ? -1.096 8.411 4.915 1.00 96.44 90 PHE A CA 1
ATOM 709 C C . PHE A 1 90 ? -1.954 7.819 3.787 1.00 96.44 90 PHE A C 1
ATOM 711 O O . PHE A 1 90 ? -2.809 8.507 3.236 1.00 96.44 90 PHE A O 1
ATOM 718 N N . TRP A 1 91 ? -1.768 6.536 3.466 1.00 96.00 91 TRP A N 1
ATOM 719 C CA . TRP A 1 91 ? -2.545 5.885 2.410 1.00 96.00 91 TRP A CA 1
ATOM 720 C C . TRP A 1 91 ? -4.024 5.750 2.768 1.00 96.00 91 TRP A C 1
ATOM 722 O O . TRP A 1 91 ? -4.866 5.913 1.888 1.00 96.00 91 TRP A O 1
ATOM 732 N N . HIS A 1 92 ? -4.355 5.507 4.039 1.00 97.38 92 HIS A N 1
ATOM 733 C CA . HIS A 1 92 ? -5.748 5.510 4.483 1.00 97.38 92 HIS A CA 1
ATOM 734 C C . HIS A 1 92 ? -6.401 6.875 4.273 1.00 97.38 92 HIS A C 1
ATOM 736 O O . HIS A 1 92 ? -7.511 6.945 3.760 1.00 97.38 92 HIS A O 1
ATOM 742 N N . GLN A 1 93 ? -5.695 7.960 4.594 1.00 97.69 93 GLN A N 1
ATOM 743 C CA . GLN A 1 93 ? -6.210 9.311 4.412 1.00 97.69 93 GLN A CA 1
ATOM 744 C C . GLN A 1 93 ? -6.418 9.654 2.931 1.00 97.69 93 GLN A C 1
ATOM 746 O O . GLN A 1 93 ? -7.442 10.229 2.579 1.00 97.69 93 GLN A O 1
ATOM 751 N N . VAL A 1 94 ? -5.514 9.223 2.043 1.00 96.75 94 VAL A N 1
ATOM 752 C CA . VAL A 1 94 ? -5.721 9.341 0.587 1.00 96.75 94 VAL A CA 1
ATOM 753 C C . VAL A 1 94 ? -6.989 8.600 0.148 1.00 96.75 94 VAL A C 1
ATOM 755 O O . VAL A 1 94 ? -7.766 9.121 -0.648 1.00 96.75 94 VAL A O 1
ATOM 758 N N . LEU A 1 95 ? -7.223 7.390 0.662 1.00 96.06 95 LEU A N 1
ATOM 759 C CA . LEU A 1 95 ? -8.421 6.609 0.339 1.00 96.06 95 LEU A CA 1
ATOM 760 C C . LEU A 1 95 ? -9.698 7.226 0.921 1.00 96.06 95 LEU A C 1
ATOM 762 O O . LEU A 1 95 ? -10.733 7.197 0.255 1.00 96.06 95 LEU A O 1
ATOM 766 N N . TYR A 1 96 ? -9.618 7.824 2.106 1.00 97.69 96 TYR A N 1
ATOM 767 C CA . TYR A 1 96 ? -10.703 8.584 2.718 1.00 97.69 96 TYR A CA 1
ATOM 768 C C . TYR A 1 96 ? -11.067 9.816 1.878 1.00 97.69 96 TYR A C 1
ATOM 770 O O . TYR A 1 96 ? -12.234 10.002 1.539 1.00 97.69 96 TYR A O 1
ATOM 778 N N . ASP A 1 97 ? -10.075 10.604 1.452 1.00 98.00 97 ASP A N 1
ATOM 779 C CA . ASP A 1 97 ? -10.288 11.790 0.610 1.00 98.00 97 ASP A CA 1
ATOM 780 C C . ASP A 1 97 ? -10.893 11.428 -0.761 1.00 98.00 97 ASP A C 1
ATOM 782 O O . ASP A 1 97 ? -11.676 12.193 -1.328 1.00 98.00 97 ASP A O 1
ATOM 786 N N . LEU A 1 98 ? -10.575 10.238 -1.285 1.00 96.25 98 LEU A N 1
ATOM 7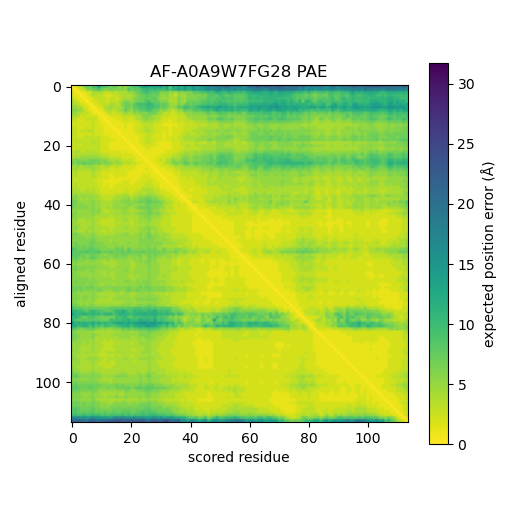87 C CA . LEU A 1 98 ? -11.176 9.673 -2.500 1.00 96.25 98 LEU A CA 1
ATOM 788 C C . LEU A 1 98 ? -12.557 9.024 -2.265 1.00 96.25 98 LEU A C 1
ATOM 790 O O . LEU A 1 98 ? -13.216 8.628 -3.228 1.00 96.25 98 LEU A O 1
ATOM 794 N N . GLY A 1 99 ? -13.012 8.916 -1.014 1.00 95.62 99 GLY A N 1
ATOM 795 C CA . GLY A 1 99 ? -14.313 8.356 -0.641 1.00 95.62 99 GLY A CA 1
ATOM 796 C C . GLY A 1 99 ? -14.386 6.825 -0.634 1.00 95.62 99 GLY A C 1
ATOM 797 O O . GLY A 1 99 ? -15.483 6.272 -0.737 1.00 95.62 99 GLY A O 1
ATOM 798 N N . HIS A 1 100 ? -13.246 6.135 -0.542 1.00 95.38 100 HIS A N 1
ATOM 799 C CA . HIS A 1 100 ? -13.178 4.671 -0.460 1.00 95.38 100 HIS A CA 1
ATOM 800 C C . HIS A 1 100 ? -13.363 4.126 0.961 1.00 95.38 100 HIS A C 1
ATOM 802 O O . HIS A 1 100 ? -13.830 2.999 1.105 1.00 95.38 100 HIS A O 1
ATOM 808 N N . THR A 1 101 ? -13.022 4.902 1.991 1.00 97.06 101 THR A N 1
ATOM 809 C CA . THR A 1 101 ? -13.241 4.552 3.403 1.00 97.06 101 THR A CA 1
ATOM 810 C C . THR A 1 101 ? -14.099 5.616 4.080 1.00 97.06 101 THR A C 1
ATOM 812 O O . THR A 1 101 ? -14.102 6.779 3.674 1.00 97.06 101 THR A O 1
ATOM 815 N N . SER A 1 102 ? -14.853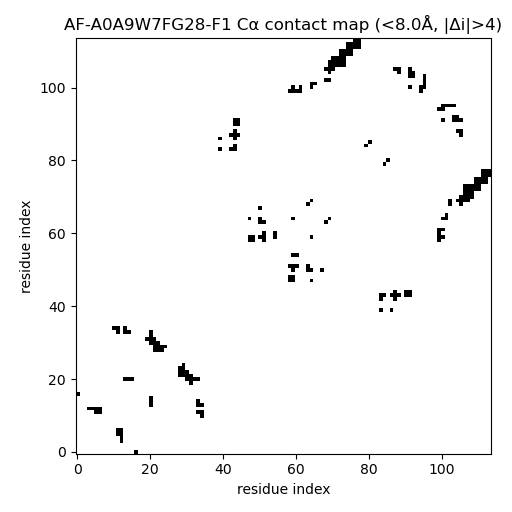 5.228 5.106 1.00 96.88 102 SER A N 1
ATOM 816 C CA . SER A 1 102 ? -15.727 6.141 5.862 1.00 96.88 102 SER A CA 1
ATOM 817 C C . SER A 1 102 ? -15.040 6.828 7.046 1.00 96.88 102 SER A C 1
ATOM 819 O O . SER A 1 102 ? -15.580 7.786 7.605 1.00 96.88 102 SER A O 1
ATOM 821 N N . HIS A 1 103 ? -13.836 6.381 7.404 1.00 95.75 103 HIS A N 1
ATOM 822 C CA . HIS A 1 103 ? -13.056 6.896 8.524 1.00 95.75 103 HIS A CA 1
ATOM 823 C C . HIS A 1 103 ? -11.725 7.493 8.043 1.00 95.75 103 HIS A C 1
ATOM 825 O O . HIS A 1 103 ? -11.131 6.968 7.105 1.00 95.75 103 HIS A O 1
ATOM 831 N N . PRO A 1 104 ? -11.229 8.575 8.673 1.00 96.38 104 PRO A N 1
ATOM 832 C CA . PRO A 1 104 ? -9.968 9.204 8.278 1.00 96.38 104 PRO A CA 1
ATOM 833 C C . PRO A 1 104 ? -8.724 8.499 8.843 1.00 96.38 104 PRO A C 1
ATOM 835 O O . PRO A 1 104 ? -7.615 8.774 8.394 1.00 96.38 104 PRO A O 1
ATOM 838 N N . GLU A 1 105 ? -8.881 7.603 9.824 1.00 97.88 105 GLU A N 1
ATOM 839 C CA . GLU A 1 105 ? -7.782 6.889 10.484 1.00 97.88 105 GLU A CA 1
ATOM 840 C C . GLU A 1 105 ? -8.048 5.374 10.509 1.00 97.88 105 GLU A C 1
ATOM 842 O O . GLU A 1 105 ? -9.155 4.958 10.861 1.00 97.88 105 GLU A O 1
ATOM 847 N N . PRO A 1 106 ? -7.040 4.535 10.197 1.00 97.25 106 PRO A N 1
ATOM 848 C CA . PRO A 1 106 ? -7.230 3.094 10.043 1.00 97.25 106 PRO A CA 1
ATOM 849 C C . PRO A 1 106 ? -7.288 2.314 11.358 1.00 97.25 106 PRO A C 1
A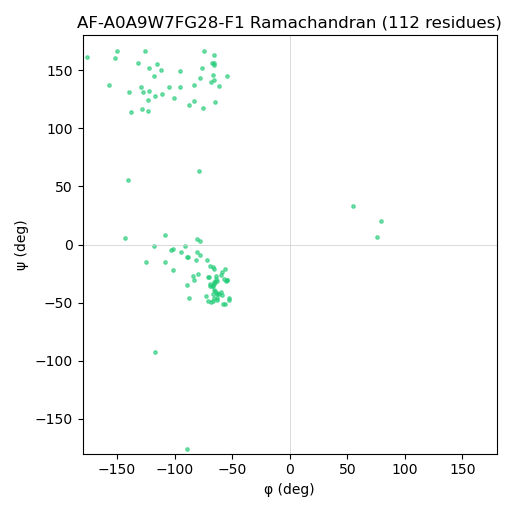TOM 851 O O . PRO A 1 106 ? -7.843 1.216 11.380 1.00 97.25 106 PRO A O 1
ATOM 854 N N . PHE A 1 107 ? -6.683 2.829 12.433 1.00 97.62 107 PHE A N 1
ATOM 855 C CA . PHE A 1 107 ? -6.490 2.108 13.695 1.00 97.62 10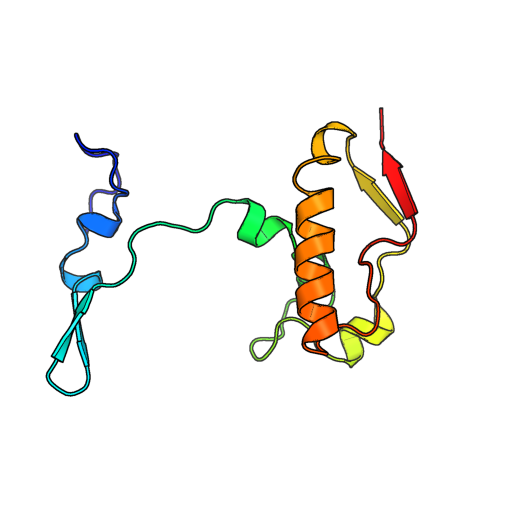7 PHE A CA 1
ATOM 856 C C . PHE A 1 107 ? -6.998 2.959 14.866 1.00 97.62 107 PHE A C 1
ATOM 858 O O . PHE A 1 107 ? -6.440 4.023 15.132 1.00 97.62 107 PHE A O 1
ATOM 865 N N . GLN A 1 108 ? -8.024 2.498 15.589 1.00 96.94 108 GLN A N 1
ATOM 866 C CA . GLN A 1 108 ? -8.557 3.229 16.748 1.00 96.94 108 GLN A CA 1
ATOM 867 C C . GLN A 1 108 ? -7.607 3.165 17.943 1.00 96.94 108 GLN A C 1
ATOM 869 O O . GLN A 1 108 ? -7.360 4.167 18.616 1.00 96.94 108 GLN A O 1
ATOM 874 N N . LYS A 1 109 ? -7.072 1.970 18.213 1.00 96.69 109 LYS A N 1
ATOM 875 C CA . LYS A 1 109 ? -6.113 1.729 19.284 1.00 96.69 109 LYS A CA 1
ATOM 876 C C . LYS A 1 109 ? -4.882 1.026 18.741 1.00 96.69 109 LYS A C 1
ATOM 878 O O . LYS A 1 109 ? -4.980 0.000 18.077 1.00 96.69 109 LYS A O 1
ATOM 883 N N . LEU A 1 110 ? -3.719 1.558 19.094 1.00 94.44 110 LEU A N 1
ATOM 884 C CA . LEU A 1 110 ? -2.420 0.969 18.806 1.00 94.44 110 LEU A CA 1
ATOM 885 C C . LEU A 1 110 ? -1.789 0.486 20.113 1.00 94.44 110 LEU A C 1
ATOM 887 O O . LEU A 1 110 ? -1.722 1.236 21.087 1.00 94.44 110 LEU A O 1
ATOM 891 N N . VAL A 1 111 ? -1.328 -0.761 20.136 1.00 95.00 111 VAL A N 1
ATOM 892 C CA . VAL A 1 111 ? -0.560 -1.328 21.247 1.00 95.00 111 VAL A CA 1
ATOM 893 C C . VAL A 1 111 ? 0.767 -1.838 20.714 1.00 95.00 111 VAL A C 1
ATOM 895 O O . VAL A 1 111 ? 0.807 -2.681 19.819 1.00 95.00 111 VAL A O 1
ATOM 898 N N . HIS A 1 112 ? 1.854 -1.344 21.300 1.00 92.00 112 HIS A N 1
ATOM 899 C CA . HIS A 1 112 ? 3.179 -1.877 21.037 1.00 92.00 112 HIS A CA 1
ATOM 900 C C . HIS A 1 112 ? 3.473 -3.030 21.985 1.00 92.00 112 HIS A C 1
ATOM 902 O O . HIS A 1 112 ? 3.426 -2.835 23.198 1.00 92.00 112 HIS A O 1
ATOM 908 N N . GLN A 1 113 ? 3.731 -4.229 21.450 1.00 84.62 113 GLN A N 1
ATOM 909 C CA . GLN A 1 113 ? 4.219 -5.327 22.283 1.00 84.62 113 GLN A CA 1
ATOM 910 C C . GLN A 1 113 ? 5.738 -5.203 22.444 1.00 84.62 113 GLN A C 1
ATOM 912 O O . GLN A 1 113 ? 6.456 -5.158 21.443 1.00 84.62 113 GLN A O 1
ATOM 917 N N . GLY A 1 114 ? 6.206 -5.142 23.692 1.00 73.81 114 GLY A N 1
ATOM 918 C CA . GLY A 1 114 ? 7.617 -4.956 24.045 1.00 73.81 114 GLY A CA 1
ATOM 919 C C . GLY A 1 114 ? 7.783 -4.234 25.369 1.00 73.81 114 GLY A C 1
ATOM 920 O O . GLY A 1 114 ? 7.089 -3.212 25.556 1.00 73.81 114 GLY A O 1
#

Sequence (114 aa):
MDDFSPGDDPAGCLARAADWRYFTSGGKWYARETNTMPQWAGSCWYYLRYADNLNAGEAISKKADADWLPVDLYVGGAEHAVLHLLYARFWHQVLYDLGHTSHPEPFQKLVHQG

pLDDT: mean 93.96, std 4.59, range [73.81, 98.12]

Nearest PDB structures (foldseek):
  7nu8-assembly1_A  TM=9.561E-01  e=7.739E-09  Neisseria gonorrhoeae
  4as1-assembly1_A  TM=9.166E-01  e=4.580E-09  Escherichia coli K-12
  7nu0-assembly1_A  TM=9.627E-01  e=1.147E-08  Neisseria gonorrhoeae
  6q89-assembly1_A  TM=9.557E-01  e=1.815E-08  Neisseria gonorrhoeae
  8pot-assembly1_A  TM=9.178E-01  e=3.734E-08  Escherichia coli K-12

InterPro domains:
  IPR002302 Leucine-tRNA ligase [PR00985] (32-50)
  IPR002302 Leucine-tRNA ligase [PR00985] (71-93)
  IPR002302 Leucine-tRNA ligase [PR00985] (104-114)
  IPR002302 Leucine-tRNA ligase [PTHR43740] (14-114)
  IPR014729 Rossmann-like alpha/beta/alpha sandwich fold [G3DSA:3.40.50.620] (1-114)

Secondary structure (DSSP, 8-state):
----S--SSSS-GGGG-HHHHEEEETTEEEE---PPPPTHHHHTTHHHHHHTTT-SSSSS-HHHHHHH-SEEEEE--GGGTTTHHHHHHHHHHHHHHTTS-S-S-SEEEEE---

Foldseek 3Di:
DPDQDDDPDPFGSQVVVPVVQWDDDPNDIGGDDRDDDDPLVCLLLVQQCVLPVPDPDDSHDPVSLVVCPQPAEDEEAPVCVPPNQVSSLVVLQVCVVVVNHPDSGRYPYYDHDD

Solvent-accessible surface area (backbone atoms only — not comparable to full-atom values): 7025 Å² total; per-residue (Å²): 134,93,75,77,62,86,62,101,54,95,60,50,52,54,67,71,36,55,84,77,30,46,48,76,57,97,91,40,84,47,69,60,83,47,79,76,79,60,75,59,76,54,68,29,52,46,71,49,34,69,56,33,72,83,57,89,87,56,74,45,50,72,64,36,38,68,75,58,52,57,36,67,73,42,76,48,53,68,88,36,58,85,46,56,53,46,48,24,38,52,50,36,33,55,36,24,76,72,64,58,41,94,51,67,54,56,58,76,33,81,44,60,65,127

Organism: NCBI:txid2557542

Mean predicted aligned error: 4.46 Å